Protein AF-A0A950MBY2-F1 (afdb_monomer_lite)

pLDDT: mean 88.62, std 10.06, range [36.72, 98.56]

Foldseek 3Di:
DPDQDFQAFLVVQWGAAQLLLCLLCVLCVVVVHHLVQLCVQLVHDSVQSVCRNVRNDIDHLLSLLSSCVSSVHQLLRSCDSSCVVDPVLVVLQPPVLQRDADDDVNVVVQVVCCVVPVPPDRDDHHNCVVPPVNVVLVVDDPDDPSRSRSVVNSVVSNVSCVRRPGGD

Sequence (168 aa):
MDDPQPAYDGATGTAGGAAFGAALQRLAQAREMDLAALAGAAELDPALVDRVVAGEARLAVPALARLARALRLRPIAFLQQTDLLGLVTYAAGLDPLYFLPDGQIRHDARIYMREINPRHAVPEGDMTKRSPALKTLGEDTVLDALGKLEVELAYLLRAAVQSTGGTL

Structure (mmCIF, N/CA/C/O backbone):
data_AF-A0A950MBY2-F1
#
_entry.id   AF-A0A950MBY2-F1
#
loop_
_atom_site.group_PDB
_atom_site.id
_atom_site.type_symbol
_atom_site.label_atom_id
_atom_site.label_alt_id
_atom_site.label_comp_id
_atom_site.label_asym_id
_atom_site.label_entity_id
_atom_site.label_seq_id
_atom_site.pdbx_PDB_ins_code
_atom_site.Cartn_x
_ato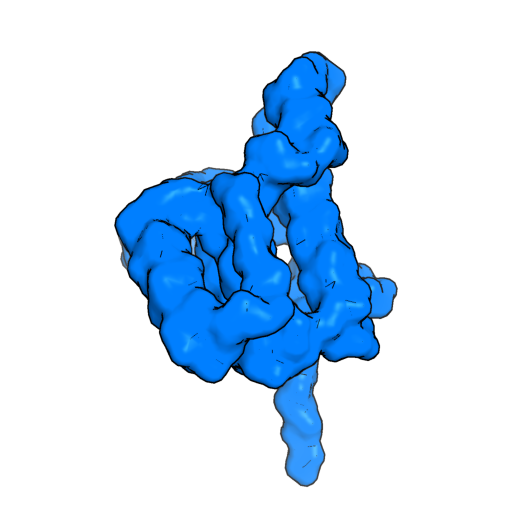m_site.Cartn_y
_atom_site.Cartn_z
_atom_site.occupancy
_atom_site.B_iso_or_equiv
_atom_site.auth_seq_id
_atom_site.auth_comp_id
_atom_site.auth_asym_id
_atom_site.auth_atom_id
_atom_site.pdbx_PDB_model_num
ATOM 1 N N . MET A 1 1 ? -15.036 -12.387 -21.384 1.00 36.72 1 MET A N 1
ATOM 2 C CA . MET A 1 1 ? -13.883 -12.535 -20.479 1.00 36.72 1 MET A CA 1
ATOM 3 C C . MET A 1 1 ? -13.728 -11.175 -19.852 1.00 36.72 1 MET A C 1
ATOM 5 O O . MET A 1 1 ? -13.392 -10.257 -20.584 1.00 36.72 1 MET A O 1
ATOM 9 N N . ASP A 1 2 ? -14.131 -11.024 -18.592 1.00 44.69 2 ASP A N 1
ATOM 10 C CA . ASP A 1 2 ? -13.872 -9.781 -17.866 1.00 44.69 2 ASP A CA 1
ATOM 11 C C . ASP A 1 2 ? -12.361 -9.667 -17.699 1.00 44.69 2 ASP A C 1
ATOM 13 O O . ASP A 1 2 ? -11.727 -10.589 -17.177 1.00 44.69 2 ASP A O 1
ATOM 17 N N . ASP A 1 3 ? -11.783 -8.582 -18.212 1.00 52.25 3 ASP A N 1
ATOM 18 C CA . ASP A 1 3 ? -10.388 -8.267 -17.936 1.00 52.25 3 ASP A CA 1
ATOM 19 C C . ASP A 1 3 ? -10.227 -8.145 -16.415 1.00 52.25 3 ASP A C 1
ATOM 21 O O . ASP A 1 3 ? -11.025 -7.450 -15.772 1.00 52.25 3 ASP A O 1
ATOM 25 N N . PRO A 1 4 ? -9.239 -8.824 -15.807 1.00 64.12 4 PRO A N 1
ATOM 26 C CA . PRO A 1 4 ? -9.001 -8.698 -14.380 1.00 64.12 4 PRO A CA 1
ATOM 27 C C . PRO A 1 4 ? -8.713 -7.229 -14.062 1.00 64.12 4 PRO A C 1
ATOM 29 O O . PRO A 1 4 ? -7.737 -6.651 -14.538 1.00 64.12 4 PRO A O 1
ATOM 32 N N . GLN A 1 5 ? -9.598 -6.612 -13.279 1.00 72.12 5 GLN A N 1
ATOM 33 C CA . GLN A 1 5 ? -9.464 -5.211 -12.900 1.00 72.12 5 GLN A CA 1
ATOM 34 C C . GLN A 1 5 ? -8.156 -5.021 -12.112 1.00 72.12 5 GLN A C 1
ATOM 36 O O . GLN A 1 5 ? -7.889 -5.812 -11.201 1.00 72.12 5 GLN A O 1
ATOM 41 N N . PRO A 1 6 ? -7.351 -3.986 -12.417 1.00 83.06 6 PRO A N 1
ATOM 42 C CA . PRO A 1 6 ? -6.066 -3.785 -11.763 1.00 83.06 6 PRO A CA 1
ATOM 43 C C . PRO A 1 6 ? -6.225 -3.597 -10.253 1.00 83.06 6 PRO A C 1
ATOM 45 O O . PRO A 1 6 ? -7.175 -2.956 -9.762 1.00 83.06 6 PRO A O 1
ATOM 48 N N . ALA A 1 7 ? -5.260 -4.143 -9.514 1.00 89.56 7 ALA A N 1
ATOM 49 C CA . ALA A 1 7 ? -5.220 -4.058 -8.064 1.00 89.56 7 ALA A CA 1
ATOM 50 C C . ALA A 1 7 ? -5.028 -2.605 -7.614 1.00 89.56 7 ALA A C 1
ATOM 52 O O . ALA A 1 7 ? -5.591 -2.205 -6.597 1.00 89.56 7 ALA A O 1
ATOM 53 N N . TYR A 1 8 ? -4.342 -1.782 -8.414 1.00 91.50 8 TYR A N 1
ATOM 54 C CA . TYR A 1 8 ? -4.268 -0.334 -8.243 1.00 91.50 8 TYR A CA 1
ATOM 55 C C . TYR A 1 8 ? -4.637 0.417 -9.523 1.00 91.50 8 TYR A C 1
ATOM 57 O O . TYR A 1 8 ? -4.061 0.205 -10.588 1.00 91.50 8 TYR A O 1
ATOM 65 N N . ASP A 1 9 ? -5.557 1.367 -9.399 1.00 90.75 9 ASP A N 1
ATOM 66 C CA . ASP A 1 9 ? -5.918 2.272 -10.482 1.00 90.75 9 ASP A CA 1
ATOM 67 C C . ASP A 1 9 ? -5.194 3.605 -10.277 1.00 90.75 9 ASP A C 1
ATOM 69 O O . ASP A 1 9 ? -5.513 4.364 -9.358 1.00 90.75 9 ASP A O 1
ATOM 73 N N . GLY A 1 10 ? -4.209 3.891 -11.131 1.00 88.31 10 GLY A N 1
ATOM 74 C CA . GLY A 1 10 ? -3.415 5.112 -11.058 1.00 88.31 10 GLY A CA 1
ATOM 75 C C . GLY A 1 10 ? -4.143 6.377 -11.514 1.00 88.31 10 GLY A C 1
ATOM 76 O O . GLY A 1 10 ? -3.634 7.470 -11.254 1.00 88.31 10 GLY A O 1
ATOM 77 N N . ALA A 1 11 ? -5.307 6.263 -12.165 1.00 88.75 11 ALA A N 1
ATOM 78 C CA . ALA A 1 11 ? -6.135 7.411 -12.531 1.00 88.75 11 ALA A CA 1
ATOM 79 C C . ALA A 1 11 ? -6.961 7.903 -11.337 1.00 88.75 11 ALA A C 1
ATOM 81 O O . ALA A 1 11 ? -7.024 9.105 -11.080 1.00 88.75 11 ALA A O 1
ATOM 82 N N . THR A 1 12 ? -7.560 6.977 -10.584 1.00 90.88 12 THR A N 1
ATOM 83 C CA . THR A 1 12 ? -8.347 7.303 -9.381 1.00 90.88 12 THR A CA 1
ATOM 84 C C . THR A 1 12 ? -7.516 7.323 -8.100 1.00 90.88 12 THR A C 1
ATOM 86 O O . THR A 1 12 ? -7.950 7.882 -7.095 1.00 90.88 12 THR A O 1
ATOM 89 N N . GLY A 1 13 ? -6.320 6.731 -8.115 1.00 92.88 13 GLY A N 1
ATOM 90 C CA . GLY A 1 13 ? -5.441 6.628 -6.953 1.00 92.88 13 GLY A CA 1
ATOM 91 C C . GLY A 1 13 ? -5.928 5.617 -5.913 1.00 92.88 13 GLY A C 1
ATOM 92 O O . GLY A 1 13 ? -5.690 5.811 -4.717 1.00 92.88 13 GLY A O 1
ATOM 93 N N . THR A 1 14 ? -6.631 4.563 -6.346 1.00 95.88 14 THR A N 1
ATOM 94 C CA . THR A 1 14 ? -7.306 3.616 -5.445 1.00 95.88 14 THR A CA 1
ATOM 95 C C . THR A 1 14 ? -6.863 2.165 -5.633 1.00 95.88 14 THR A C 1
ATOM 97 O O . THR A 1 14 ? -6.731 1.676 -6.758 1.00 95.88 14 THR A O 1
ATOM 100 N N . ALA A 1 15 ? -6.687 1.452 -4.519 1.00 95.69 15 ALA A N 1
ATOM 101 C CA . ALA A 1 15 ? -6.392 0.020 -4.477 1.00 95.69 15 ALA A CA 1
ATOM 102 C C . ALA A 1 15 ? -7.651 -0.808 -4.197 1.00 95.69 15 ALA A C 1
ATOM 104 O O . ALA A 1 15 ? -8.466 -0.411 -3.369 1.00 95.69 15 ALA A O 1
ATOM 105 N N . GLY A 1 16 ? -7.813 -1.964 -4.827 1.00 94.31 16 GLY A N 1
ATOM 106 C CA . GLY A 1 16 ? -8.942 -2.855 -4.570 1.00 94.31 16 GLY A CA 1
ATOM 107 C C . GLY A 1 16 ? -8.915 -4.113 -5.428 1.00 94.31 16 GLY A C 1
ATOM 108 O O . GLY A 1 16 ? -7.881 -4.483 -5.974 1.00 94.31 16 GLY A O 1
ATOM 109 N N . GLY A 1 17 ? -10.071 -4.761 -5.558 1.00 92.69 17 GLY A N 1
ATOM 110 C CA . GLY A 1 17 ? -10.209 -6.026 -6.280 1.00 92.69 17 GLY A CA 1
ATOM 111 C C . GLY A 1 17 ? -9.921 -7.255 -5.412 1.00 92.69 17 GLY A C 1
ATOM 112 O O . GLY A 1 17 ? -9.339 -7.166 -4.330 1.00 92.69 17 GLY A O 1
ATOM 113 N N . ALA A 1 18 ? -10.349 -8.423 -5.897 1.00 92.12 18 ALA A N 1
ATOM 114 C CA . ALA A 1 18 ? -10.364 -9.662 -5.114 1.00 92.12 18 ALA A CA 1
ATOM 115 C C . ALA A 1 18 ? -8.969 -10.111 -4.643 1.00 92.12 18 ALA A C 1
ATOM 117 O O . ALA A 1 18 ? -8.824 -10.602 -3.526 1.00 92.12 18 ALA A O 1
ATOM 118 N N . ALA A 1 19 ? -7.929 -9.915 -5.462 1.00 91.00 19 ALA A N 1
ATOM 119 C CA . ALA A 1 19 ? -6.559 -10.275 -5.092 1.00 91.00 19 ALA A CA 1
ATOM 120 C C . ALA A 1 19 ? -6.041 -9.425 -3.920 1.00 91.00 19 ALA A C 1
ATOM 122 O O . ALA A 1 19 ? -5.533 -9.976 -2.942 1.00 91.00 19 ALA A O 1
ATOM 123 N N . PHE A 1 20 ? -6.245 -8.104 -3.982 1.00 94.94 20 PHE A N 1
ATOM 124 C CA . PHE A 1 20 ? -5.898 -7.181 -2.901 1.00 94.94 20 PHE A CA 1
ATOM 125 C C . PHE A 1 20 ? -6.678 -7.502 -1.621 1.00 94.94 20 PHE A C 1
ATOM 127 O O . PHE A 1 20 ? -6.086 -7.606 -0.546 1.00 94.94 20 PHE A O 1
ATOM 134 N N . GLY A 1 21 ? -7.991 -7.724 -1.737 1.00 95.94 21 GLY A N 1
ATOM 135 C CA . GLY A 1 21 ? -8.849 -8.100 -0.614 1.00 95.94 21 GLY A CA 1
ATOM 136 C C . GLY A 1 21 ? -8.396 -9.392 0.073 1.00 95.94 21 GLY A C 1
ATOM 137 O O . GLY A 1 21 ? -8.224 -9.427 1.294 1.00 95.94 21 GLY A O 1
ATOM 138 N N . ALA A 1 22 ? -8.098 -10.432 -0.710 1.00 95.00 22 ALA A N 1
ATOM 139 C CA . ALA A 1 22 ? -7.576 -11.695 -0.198 1.00 95.00 22 ALA A CA 1
ATOM 140 C C . ALA A 1 22 ? -6.197 -11.532 0.466 1.00 95.00 22 ALA A C 1
ATOM 142 O O . ALA A 1 22 ? -5.938 -12.132 1.510 1.00 95.00 22 ALA A O 1
ATOM 143 N N . ALA A 1 23 ? -5.307 -10.718 -0.109 1.00 95.75 23 ALA A N 1
ATOM 144 C CA . ALA A 1 23 ? -4.000 -10.438 0.478 1.00 95.75 23 ALA A CA 1
ATOM 145 C C . ALA A 1 23 ? -4.124 -9.690 1.816 1.00 95.75 23 ALA A C 1
ATOM 147 O O . ALA A 1 23 ? -3.464 -10.058 2.790 1.00 95.75 23 ALA A O 1
ATOM 148 N N . LEU A 1 24 ? -5.028 -8.709 1.900 1.00 97.06 24 LEU A N 1
ATOM 149 C CA . LEU A 1 24 ? -5.315 -7.981 3.135 1.00 97.06 24 LEU A CA 1
ATOM 150 C C . LEU A 1 24 ? -5.837 -8.915 4.236 1.00 97.06 24 LEU A C 1
ATOM 152 O O . LEU A 1 24 ? -5.369 -8.847 5.373 1.00 97.06 24 LEU A O 1
ATOM 156 N N . GLN A 1 25 ? -6.747 -9.830 3.894 1.00 97.19 25 GLN A N 1
ATOM 157 C CA . GLN A 1 25 ? -7.267 -10.821 4.835 1.00 97.19 25 GLN A CA 1
ATOM 158 C C . GLN A 1 25 ? -6.162 -11.758 5.348 1.00 97.19 25 GLN A C 1
ATOM 160 O O . GLN A 1 25 ? -6.068 -11.993 6.554 1.00 97.19 25 GLN A O 1
ATOM 165 N N . ARG A 1 26 ? -5.285 -12.253 4.461 1.00 97.00 26 ARG A N 1
ATOM 166 C CA . ARG A 1 26 ? -4.126 -13.075 4.860 1.00 97.00 26 ARG A CA 1
ATOM 167 C C . ARG A 1 26 ? -3.188 -12.316 5.799 1.00 97.00 26 ARG A C 1
ATOM 169 O O . ARG A 1 26 ? -2.691 -12.894 6.762 1.00 97.00 26 ARG A O 1
ATOM 176 N N . LEU A 1 27 ? -2.957 -11.029 5.541 1.00 97.06 27 LEU A N 1
ATOM 177 C CA . LEU A 1 27 ? -2.110 -10.191 6.390 1.00 97.06 27 LEU A CA 1
ATOM 178 C C . LEU A 1 27 ? -2.701 -9.974 7.780 1.00 97.06 27 LEU A C 1
ATOM 180 O O . LEU A 1 27 ? -1.963 -10.057 8.761 1.00 97.06 27 LEU A O 1
ATOM 184 N N . ALA A 1 28 ? -4.011 -9.731 7.865 1.00 97.00 28 ALA A N 1
ATOM 185 C CA . ALA A 1 28 ? -4.718 -9.615 9.137 1.00 97.00 28 ALA A CA 1
ATOM 186 C C . ALA A 1 28 ? -4.574 -10.904 9.961 1.00 97.00 28 ALA A C 1
ATOM 188 O O . ALA A 1 28 ? -4.132 -10.868 11.109 1.00 97.00 28 ALA A O 1
ATOM 189 N N . GLN A 1 29 ? -4.823 -12.057 9.332 1.00 96.75 29 GLN A N 1
ATOM 190 C CA . GLN A 1 29 ? -4.679 -13.372 9.965 1.00 96.75 29 GLN A CA 1
ATOM 191 C C . GLN A 1 29 ? -3.243 -13.634 10.434 1.00 96.75 29 GLN A C 1
ATOM 193 O O . GLN A 1 29 ? -3.035 -14.093 11.553 1.00 96.75 29 GLN A O 1
ATOM 198 N N . ALA A 1 30 ? -2.238 -13.269 9.632 1.00 96.44 30 ALA A N 1
ATOM 199 C CA . ALA A 1 30 ? -0.823 -13.367 10.002 1.00 96.44 30 ALA A CA 1
ATOM 200 C C . ALA A 1 30 ? -0.401 -12.395 11.126 1.00 96.44 30 ALA A C 1
ATOM 202 O O . ALA A 1 30 ? 0.749 -12.421 11.571 1.00 96.44 30 ALA A O 1
ATOM 203 N N . ARG A 1 31 ? -1.292 -11.495 11.552 1.00 95.88 31 ARG A N 1
ATOM 204 C CA . ARG A 1 31 ? -1.144 -10.629 12.730 1.00 95.88 31 ARG A CA 1
ATOM 205 C C . ARG A 1 31 ? -2.086 -11.019 13.865 1.00 95.88 31 ARG A C 1
ATOM 207 O O . ARG A 1 31 ? -2.176 -10.269 14.828 1.00 95.88 31 ARG A O 1
ATOM 214 N N . GLU A 1 32 ? -2.760 -12.164 13.752 1.00 96.38 32 GLU A N 1
ATOM 215 C CA . GLU A 1 32 ? -3.751 -12.640 14.722 1.00 96.38 32 GLU A CA 1
ATOM 216 C C . GLU A 1 32 ? -4.898 -11.631 14.922 1.00 96.38 32 GLU A C 1
ATOM 218 O O . GLU A 1 32 ? -5.459 -11.497 16.007 1.00 96.38 32 GLU A O 1
ATOM 223 N N . MET A 1 33 ? -5.245 -10.902 13.856 1.00 96.50 33 MET A N 1
ATOM 224 C CA . MET A 1 33 ? -6.331 -9.926 13.827 1.00 96.50 33 MET A CA 1
ATOM 225 C C . MET A 1 33 ? -7.455 -10.434 12.926 1.00 96.50 33 MET A C 1
ATOM 227 O O . MET A 1 33 ? -7.211 -10.860 11.794 1.00 96.50 33 MET A O 1
ATOM 231 N N . ASP A 1 34 ? -8.697 -10.349 13.399 1.00 96.75 34 ASP A N 1
ATOM 232 C CA . ASP A 1 34 ? -9.857 -10.440 12.514 1.00 96.75 34 ASP A CA 1
ATOM 233 C C . ASP A 1 34 ? -10.086 -9.107 11.767 1.00 96.75 34 ASP A C 1
ATOM 235 O O . ASP A 1 34 ? -9.397 -8.105 11.996 1.00 96.75 34 ASP A O 1
ATOM 239 N N . LEU A 1 35 ? -11.033 -9.092 10.823 1.00 96.62 35 LEU A N 1
ATOM 240 C CA . LEU A 1 35 ? -11.296 -7.906 9.999 1.00 96.62 35 LEU A CA 1
ATOM 241 C C . LEU A 1 35 ? -11.847 -6.731 10.817 1.00 96.62 35 LEU A C 1
ATOM 243 O O . LEU A 1 35 ? -11.512 -5.584 10.526 1.00 96.62 35 LEU A O 1
ATOM 247 N N . ALA A 1 36 ? -12.625 -7.001 11.866 1.00 97.06 36 ALA A N 1
ATOM 248 C CA . ALA A 1 36 ? -13.158 -5.967 12.747 1.00 97.06 36 ALA A CA 1
ATOM 249 C C . ALA A 1 36 ? -12.044 -5.316 13.583 1.00 97.06 36 ALA A C 1
ATOM 251 O O . ALA A 1 36 ? -11.986 -4.091 13.697 1.00 97.06 36 ALA A O 1
ATOM 252 N N . ALA A 1 37 ? -11.114 -6.114 14.110 1.00 97.94 37 ALA A N 1
ATOM 253 C CA . ALA A 1 37 ? -9.932 -5.649 14.821 1.00 97.94 37 ALA A CA 1
ATOM 254 C C . ALA A 1 37 ? -9.003 -4.853 13.899 1.00 97.94 37 ALA A C 1
ATOM 256 O O . ALA A 1 37 ? -8.473 -3.819 14.309 1.00 97.94 37 ALA A O 1
ATOM 257 N N . LEU A 1 38 ? -8.832 -5.288 12.645 1.00 98.12 38 LEU A N 1
ATOM 258 C CA . LEU A 1 38 ? -8.082 -4.532 11.643 1.00 98.12 38 LEU A CA 1
ATOM 259 C C . LEU A 1 38 ? -8.744 -3.184 11.348 1.00 98.12 38 LEU A C 1
ATOM 261 O O . LEU A 1 38 ? -8.058 -2.163 11.368 1.00 98.12 38 LEU A O 1
ATOM 265 N N . ALA A 1 39 ? -10.058 -3.168 11.115 1.00 98.31 39 ALA A N 1
ATOM 266 C CA . ALA A 1 39 ? -10.815 -1.943 10.872 1.00 98.31 39 ALA A CA 1
ATOM 267 C C . ALA A 1 39 ? -10.698 -0.971 12.055 1.00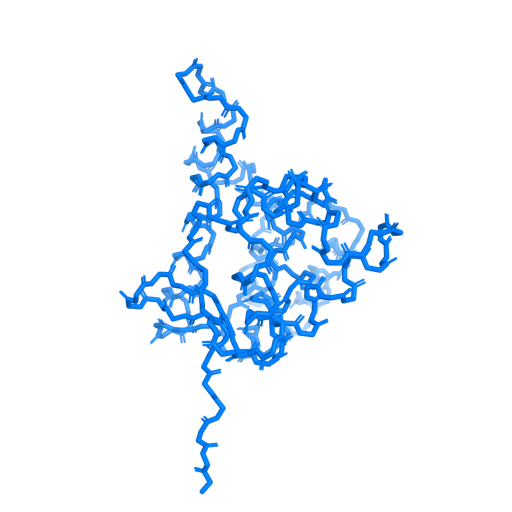 98.31 39 ALA A C 1
ATOM 269 O O . ALA A 1 39 ? -10.371 0.199 11.860 1.00 98.31 39 ALA A O 1
ATOM 270 N N . GLY A 1 40 ? -10.856 -1.475 13.284 1.00 98.38 40 GLY A N 1
ATOM 271 C CA . GLY A 1 40 ? -10.688 -0.699 14.510 1.00 98.38 40 GLY A CA 1
ATOM 272 C C . GLY A 1 40 ? -9.280 -0.119 14.657 1.00 98.38 40 GLY A C 1
ATOM 273 O O . GLY A 1 40 ? -9.128 1.078 14.886 1.00 98.38 40 GLY A O 1
ATOM 274 N N . ALA A 1 41 ? -8.239 -0.932 14.460 1.00 97.88 41 ALA A N 1
ATOM 275 C CA . ALA A 1 41 ? -6.845 -0.485 14.539 1.00 97.88 41 ALA A CA 1
ATOM 276 C C . ALA A 1 41 ? -6.463 0.511 13.429 1.00 97.88 41 ALA A C 1
ATOM 278 O O . ALA A 1 41 ? -5.586 1.357 13.619 1.00 97.88 41 ALA A O 1
ATOM 279 N N . ALA A 1 42 ? -7.108 0.409 12.266 1.00 98.00 42 ALA A N 1
ATOM 280 C CA . ALA A 1 42 ? -6.934 1.326 11.149 1.00 98.00 42 ALA A CA 1
ATOM 281 C C . ALA A 1 42 ? -7.866 2.548 11.220 1.00 98.00 42 ALA A C 1
ATOM 283 O O . ALA A 1 42 ? -7.777 3.412 10.351 1.00 98.00 42 ALA A O 1
ATOM 284 N N . GLU A 1 43 ? -8.741 2.653 12.226 1.00 97.94 43 GLU A N 1
ATOM 285 C CA . GLU A 1 43 ? -9.742 3.724 12.320 1.00 97.94 43 GLU A CA 1
ATOM 286 C C . GLU A 1 43 ? -10.564 3.848 11.018 1.00 97.94 43 GLU A C 1
ATOM 288 O O . GLU A 1 43 ? -10.735 4.936 10.453 1.00 97.94 43 GLU A O 1
ATOM 293 N N . LEU A 1 44 ? -11.005 2.700 10.498 1.00 98.12 44 LEU A N 1
ATOM 294 C CA . LEU A 1 44 ? -11.837 2.569 9.304 1.00 98.12 44 LEU A CA 1
ATOM 295 C C . LEU A 1 44 ? -13.199 1.980 9.667 1.00 98.12 44 LEU A C 1
ATOM 297 O O . LEU A 1 44 ? -13.341 1.256 10.650 1.00 98.12 44 LEU A O 1
ATOM 301 N N . ASP A 1 45 ? -14.193 2.268 8.829 1.00 97.88 45 ASP A N 1
ATOM 302 C CA . ASP A 1 45 ? -15.501 1.623 8.911 1.00 97.88 45 ASP A CA 1
ATOM 303 C C . ASP A 1 45 ? -15.352 0.108 8.645 1.00 97.88 45 ASP A C 1
ATOM 305 O O . ASP A 1 45 ? -14.865 -0.265 7.569 1.00 97.88 45 ASP A O 1
ATOM 309 N N . PRO A 1 46 ? -15.763 -0.776 9.577 1.00 97.25 46 PRO A N 1
ATOM 310 C CA . PRO A 1 46 ? -15.740 -2.221 9.361 1.00 97.25 46 PRO A CA 1
ATOM 311 C C . PRO A 1 46 ? -16.466 -2.652 8.082 1.00 97.25 46 PRO A C 1
ATOM 313 O O . PRO A 1 46 ? -15.944 -3.481 7.340 1.00 97.25 46 PRO A O 1
ATOM 316 N N . ALA A 1 47 ? -17.600 -2.021 7.754 1.00 97.38 47 ALA A N 1
ATOM 317 C CA . ALA A 1 47 ? -18.362 -2.356 6.553 1.00 97.38 47 ALA A CA 1
ATOM 318 C C . ALA A 1 47 ? -17.587 -2.036 5.264 1.00 97.38 47 ALA A C 1
ATOM 320 O O . ALA A 1 47 ? -17.727 -2.726 4.251 1.00 97.38 47 ALA A O 1
ATOM 321 N N . LEU A 1 48 ? -16.739 -1.001 5.287 1.00 97.62 48 LEU A N 1
ATOM 322 C CA . LEU A 1 48 ? -15.848 -0.695 4.172 1.00 97.62 48 LEU A CA 1
ATOM 323 C C . LEU A 1 48 ? -14.768 -1.772 4.024 1.00 97.62 48 LEU A C 1
ATOM 325 O O . LEU A 1 48 ? -14.503 -2.203 2.904 1.00 97.62 48 LEU A O 1
ATOM 329 N N . VAL A 1 49 ? -14.155 -2.212 5.127 1.00 97.56 49 VAL A N 1
ATOM 330 C CA . VAL A 1 49 ? -13.112 -3.251 5.099 1.00 97.56 49 VAL A CA 1
ATOM 331 C C . VAL A 1 49 ? -13.674 -4.575 4.579 1.00 97.56 49 VAL A C 1
ATOM 333 O O . VAL A 1 49 ? -13.054 -5.183 3.707 1.00 97.56 49 VAL A O 1
ATOM 336 N N . ASP A 1 50 ? -14.870 -4.971 5.020 1.00 97.38 50 ASP A N 1
ATOM 337 C CA . ASP A 1 50 ? -15.545 -6.179 4.531 1.00 97.38 50 ASP A CA 1
ATOM 338 C C . ASP A 1 50 ? -15.779 -6.121 3.014 1.00 97.38 50 ASP A C 1
ATOM 340 O O . ASP A 1 50 ? -15.428 -7.052 2.285 1.00 97.38 50 ASP A O 1
ATOM 344 N N . ARG A 1 51 ? -16.282 -4.988 2.505 1.00 97.81 51 ARG A N 1
ATOM 345 C CA . ARG A 1 51 ? -16.482 -4.781 1.061 1.00 97.81 51 ARG A CA 1
ATOM 346 C C . ARG A 1 51 ? -15.178 -4.789 0.269 1.00 97.81 51 ARG A C 1
ATOM 348 O O . ARG A 1 51 ? -15.152 -5.268 -0.861 1.00 97.81 51 ARG A O 1
ATOM 355 N N . VAL A 1 52 ? -14.091 -4.260 0.828 1.00 97.12 52 VAL A N 1
ATOM 356 C CA . VAL A 1 52 ? -12.763 -4.303 0.193 1.00 97.12 52 VAL A CA 1
ATOM 357 C C . VAL A 1 52 ? -12.253 -5.740 0.108 1.00 97.12 52 VAL A C 1
ATOM 359 O O . VAL A 1 52 ? -11.760 -6.140 -0.945 1.00 97.12 52 VAL A O 1
ATOM 362 N N . VAL A 1 53 ? -12.407 -6.531 1.174 1.00 96.38 53 VAL A N 1
ATOM 363 C CA . VAL A 1 53 ? -12.023 -7.952 1.183 1.00 96.38 53 VAL A CA 1
ATOM 364 C C . VAL A 1 53 ? -12.852 -8.760 0.183 1.00 96.38 53 VAL A C 1
ATOM 366 O O . VAL A 1 53 ? -12.301 -9.614 -0.508 1.00 96.38 53 VAL A O 1
ATOM 369 N N . ALA A 1 54 ? -14.137 -8.431 0.028 1.00 95.44 54 ALA A N 1
ATOM 370 C CA . ALA A 1 54 ? -15.009 -9.000 -1.000 1.00 95.44 54 ALA A CA 1
ATOM 371 C C . ALA A 1 54 ? -14.676 -8.533 -2.437 1.00 95.44 54 ALA A C 1
ATOM 373 O O . ALA A 1 54 ? -15.200 -9.085 -3.401 1.00 95.44 54 ALA A O 1
ATOM 374 N N . GLY A 1 55 ? -13.801 -7.532 -2.607 1.00 94.81 55 GLY A N 1
ATOM 375 C CA . GLY A 1 55 ? -13.442 -6.963 -3.910 1.00 94.81 55 GLY A CA 1
ATOM 376 C C . GLY A 1 55 ? -14.451 -5.949 -4.469 1.00 94.81 55 GLY A C 1
ATOM 377 O O . GLY A 1 55 ? -14.335 -5.553 -5.625 1.00 94.81 55 GLY A O 1
ATOM 378 N N . GLU A 1 56 ? -15.411 -5.498 -3.662 1.00 95.81 56 GLU A N 1
ATOM 379 C CA . GLU A 1 56 ? -16.533 -4.621 -4.043 1.00 95.81 56 GLU A CA 1
ATOM 380 C C . GLU A 1 56 ? -16.283 -3.130 -3.758 1.00 95.81 56 GLU A C 1
ATOM 382 O O . GLU A 1 56 ? -17.129 -2.266 -4.027 1.00 95.81 56 GLU A O 1
ATOM 387 N N . ALA A 1 57 ? -15.153 -2.814 -3.132 1.00 96.50 57 ALA A N 1
ATOM 388 C CA . ALA A 1 57 ? -14.750 -1.459 -2.793 1.00 96.50 57 ALA A CA 1
ATOM 389 C C . ALA A 1 57 ? -13.249 -1.261 -3.016 1.00 96.50 57 ALA A C 1
ATOM 391 O O . ALA A 1 57 ? -12.465 -2.212 -3.053 1.00 96.50 57 ALA A O 1
ATOM 392 N N . ARG A 1 58 ? -12.859 0.007 -3.171 1.00 96.62 58 ARG A N 1
ATOM 393 C CA . ARG A 1 58 ? -11.470 0.426 -3.353 1.00 96.62 58 ARG A CA 1
ATOM 394 C C . ARG A 1 58 ? -11.095 1.466 -2.302 1.00 96.62 58 ARG A C 1
ATOM 396 O O . ARG A 1 58 ? -11.945 2.229 -1.847 1.00 96.62 58 ARG A O 1
ATOM 403 N N . LEU A 1 59 ? -9.823 1.500 -1.929 1.00 97.88 59 LEU A N 1
ATOM 404 C CA . LEU A 1 59 ? -9.267 2.363 -0.895 1.00 97.88 59 LEU A CA 1
ATOM 405 C C . LEU A 1 59 ? -8.286 3.364 -1.493 1.00 97.88 59 LEU A C 1
ATOM 407 O O . LEU A 1 59 ? -7.378 2.992 -2.234 1.00 97.88 59 LEU A O 1
ATOM 411 N N . ALA A 1 60 ? -8.446 4.631 -1.125 1.00 97.69 60 ALA A N 1
ATOM 412 C CA . ALA A 1 60 ? -7.469 5.672 -1.417 1.00 97.69 60 ALA A CA 1
ATOM 413 C C . ALA A 1 60 ? -6.253 5.575 -0.479 1.00 97.69 60 ALA A C 1
ATOM 415 O O . ALA A 1 60 ? -6.312 4.956 0.588 1.00 97.69 60 ALA A O 1
ATOM 416 N N . VAL A 1 61 ? -5.162 6.245 -0.854 1.00 97.75 61 VAL A N 1
ATOM 417 C CA . VAL A 1 61 ? -3.879 6.221 -0.127 1.00 97.75 61 VAL A CA 1
ATOM 418 C C . VAL A 1 61 ? -3.996 6.512 1.380 1.00 97.75 61 VAL A C 1
ATOM 420 O O . VAL A 1 61 ? -3.389 5.758 2.141 1.00 97.75 61 VAL A O 1
ATOM 423 N N . PRO A 1 62 ? -4.809 7.477 1.864 1.00 98.06 62 PRO A N 1
ATOM 424 C CA . PRO A 1 62 ? -4.953 7.700 3.306 1.00 98.06 62 PRO A CA 1
ATOM 425 C C . PRO A 1 62 ? -5.453 6.463 4.071 1.00 98.06 62 PRO A C 1
ATOM 427 O O . PRO A 1 62 ? -4.980 6.161 5.166 1.00 98.06 62 PRO A O 1
ATOM 430 N N . ALA A 1 63 ? -6.378 5.694 3.486 1.00 98.38 63 ALA A N 1
ATOM 431 C CA . ALA A 1 63 ? -6.873 4.460 4.097 1.00 98.38 63 ALA A CA 1
ATOM 432 C C . ALA A 1 63 ? -5.819 3.342 4.047 1.00 98.38 63 ALA A C 1
ATOM 434 O O . ALA A 1 63 ? -5.646 2.615 5.026 1.00 98.38 63 ALA A O 1
ATOM 435 N N . LEU A 1 64 ? -5.059 3.246 2.950 1.00 98.44 64 LEU A N 1
ATOM 436 C CA . LEU A 1 64 ? -3.922 2.323 2.848 1.00 98.44 64 LEU A CA 1
ATOM 437 C C . LEU A 1 64 ? -2.853 2.625 3.903 1.00 98.44 64 LEU A C 1
ATOM 439 O O . LEU A 1 64 ? -2.317 1.702 4.511 1.00 98.44 64 LEU A O 1
ATOM 443 N N . ALA A 1 65 ? -2.591 3.906 4.172 1.00 98.44 65 ALA A N 1
ATOM 444 C CA . ALA A 1 65 ? -1.633 4.325 5.183 1.00 98.44 65 ALA A CA 1
ATOM 445 C C . ALA A 1 65 ? -2.047 3.870 6.587 1.00 98.44 65 ALA A C 1
ATOM 447 O O . ALA A 1 65 ? -1.243 3.324 7.350 1.00 98.44 65 ALA A O 1
ATOM 448 N N . ARG A 1 66 ? -3.332 4.017 6.915 1.00 98.56 66 ARG A N 1
ATOM 449 C CA . ARG A 1 66 ? -3.873 3.547 8.192 1.00 98.56 66 ARG A CA 1
ATOM 450 C C . ARG A 1 66 ? -3.817 2.026 8.328 1.00 98.56 66 ARG A C 1
ATOM 452 O O . ARG A 1 66 ? -3.428 1.544 9.389 1.00 98.56 66 ARG A O 1
ATOM 459 N N . LEU A 1 67 ? -4.124 1.279 7.263 1.00 98.38 67 LEU A N 1
ATOM 460 C CA . LEU A 1 67 ? -3.990 -0.184 7.245 1.00 98.38 67 LEU A CA 1
ATOM 461 C C . LEU A 1 67 ? -2.534 -0.627 7.430 1.00 98.38 67 LEU A C 1
ATOM 463 O O . LEU A 1 67 ? -2.254 -1.486 8.263 1.00 98.38 67 LEU A O 1
ATOM 467 N N . ALA A 1 68 ? -1.593 -0.017 6.707 1.00 98.00 68 ALA A N 1
ATOM 468 C CA . ALA A 1 68 ? -0.168 -0.307 6.849 1.00 98.00 68 ALA A CA 1
ATOM 469 C C . ALA A 1 68 ? 0.324 -0.050 8.284 1.00 98.00 68 ALA A C 1
ATOM 471 O O . ALA A 1 68 ? 1.019 -0.892 8.860 1.00 98.00 68 ALA A O 1
ATOM 472 N N . ARG A 1 69 ? -0.098 1.069 8.893 1.00 98.00 69 ARG A N 1
ATOM 473 C CA . ARG A 1 69 ? 0.186 1.397 10.298 1.00 98.00 69 ARG A CA 1
ATOM 474 C C . ARG A 1 69 ? -0.404 0.356 11.253 1.00 98.00 69 ARG A C 1
ATOM 476 O O . ARG A 1 69 ? 0.316 -0.123 12.127 1.00 98.00 69 ARG A O 1
ATOM 483 N N . ALA A 1 70 ? -1.672 -0.022 11.073 1.00 97.88 70 ALA A N 1
ATOM 484 C CA . ALA A 1 70 ? -2.351 -1.027 11.894 1.00 97.88 70 ALA A CA 1
ATOM 485 C C . ALA A 1 70 ? -1.645 -2.394 11.839 1.00 97.88 70 ALA A C 1
ATOM 487 O O . ALA A 1 70 ? -1.429 -3.029 12.868 1.00 97.88 70 ALA A O 1
ATOM 488 N N . LEU A 1 71 ? -1.185 -2.795 10.650 1.00 97.38 71 LEU A N 1
ATOM 489 C CA . LEU A 1 71 ? -0.434 -4.035 10.415 1.00 97.38 71 LEU A CA 1
ATOM 490 C C . LEU A 1 71 ? 1.048 -3.951 10.824 1.00 97.38 71 LEU A C 1
ATOM 492 O O . LEU A 1 71 ? 1.773 -4.952 10.733 1.00 97.38 71 LEU A O 1
ATOM 496 N N . ARG A 1 72 ? 1.501 -2.773 11.280 1.00 96.19 72 ARG A N 1
ATOM 497 C CA . ARG A 1 72 ? 2.890 -2.459 11.654 1.00 96.19 72 ARG A CA 1
ATOM 498 C C . ARG A 1 72 ? 3.878 -2.742 10.521 1.00 96.19 72 ARG A C 1
ATOM 500 O O . ARG A 1 72 ? 4.955 -3.299 10.733 1.00 96.19 72 ARG A O 1
ATOM 507 N N . LEU A 1 73 ? 3.493 -2.382 9.302 1.00 95.00 73 LEU A N 1
ATOM 508 C CA . LEU A 1 73 ? 4.293 -2.566 8.098 1.00 95.00 73 LEU A CA 1
ATOM 509 C C . LEU A 1 73 ? 4.855 -1.230 7.615 1.00 95.00 73 LEU A C 1
ATOM 511 O O . LEU A 1 73 ? 4.175 -0.207 7.622 1.00 95.00 73 LEU A O 1
ATOM 515 N N . ARG A 1 74 ? 6.103 -1.260 7.136 1.00 92.06 74 ARG A N 1
ATOM 516 C CA . ARG A 1 74 ? 6.652 -0.157 6.335 1.00 92.06 74 ARG A CA 1
ATOM 517 C C . ARG A 1 74 ? 5.909 -0.084 4.992 1.00 92.06 74 ARG A C 1
ATOM 519 O O . ARG A 1 74 ? 5.531 -1.148 4.493 1.00 92.06 74 ARG A O 1
ATOM 526 N N . PRO A 1 75 ? 5.772 1.101 4.368 1.00 92.94 75 PRO A N 1
ATOM 527 C CA . PRO A 1 75 ? 5.059 1.284 3.099 1.00 92.94 75 PRO A CA 1
ATOM 528 C C . PRO A 1 75 ? 5.403 0.242 2.040 1.00 92.94 75 PRO A C 1
ATOM 530 O O . PRO A 1 75 ? 4.528 -0.453 1.533 1.00 92.94 75 PRO A O 1
ATOM 533 N N . ILE A 1 76 ? 6.695 0.051 1.783 1.00 90.06 76 ILE A N 1
ATOM 534 C CA . ILE A 1 76 ? 7.157 -0.893 0.770 1.00 90.06 76 ILE A CA 1
ATOM 535 C C . ILE A 1 76 ? 6.769 -2.347 1.063 1.00 90.06 76 ILE A C 1
ATOM 537 O O . ILE A 1 76 ? 6.334 -3.072 0.172 1.00 90.06 76 ILE A O 1
ATOM 541 N N . ALA A 1 77 ? 6.862 -2.758 2.329 1.00 90.75 77 ALA A N 1
ATOM 542 C CA . ALA A 1 77 ? 6.504 -4.104 2.752 1.00 90.75 77 ALA A CA 1
ATOM 543 C C . ALA A 1 77 ? 4.990 -4.325 2.660 1.00 90.75 77 ALA A C 1
ATOM 545 O O . ALA A 1 77 ? 4.557 -5.404 2.265 1.00 90.75 77 ALA A O 1
ATOM 546 N N . PHE A 1 78 ? 4.195 -3.304 2.990 1.00 95.50 78 PHE A N 1
ATOM 547 C CA . PHE A 1 78 ? 2.746 -3.338 2.821 1.00 95.50 78 PHE A CA 1
ATOM 548 C C . PHE A 1 78 ? 2.362 -3.515 1.350 1.00 95.50 78 PHE A C 1
ATOM 550 O O . PHE A 1 78 ? 1.600 -4.423 1.032 1.00 95.50 78 PHE A O 1
ATOM 557 N N . LEU A 1 79 ? 2.934 -2.717 0.444 1.00 93.75 79 LEU A N 1
ATOM 558 C CA . LEU A 1 79 ? 2.645 -2.806 -0.990 1.00 93.75 79 LEU A CA 1
ATOM 559 C C . LEU A 1 79 ? 3.020 -4.170 -1.591 1.00 93.75 79 LEU A C 1
ATOM 561 O O . LEU A 1 79 ? 2.282 -4.704 -2.412 1.00 93.75 79 LEU A O 1
ATOM 565 N N . GLN A 1 80 ? 4.138 -4.758 -1.162 1.00 90.19 80 GLN A N 1
ATOM 566 C CA . GLN A 1 80 ? 4.555 -6.091 -1.609 1.00 90.19 80 GLN A CA 1
ATOM 567 C C . GLN A 1 80 ? 3.650 -7.197 -1.061 1.00 90.19 80 GLN A C 1
ATOM 569 O O . GLN A 1 80 ? 3.252 -8.088 -1.798 1.00 90.19 80 GLN A O 1
ATOM 574 N N . GLN A 1 81 ? 3.302 -7.146 0.227 1.00 92.75 81 GLN A N 1
ATOM 575 C CA . GLN A 1 81 ? 2.494 -8.192 0.866 1.00 92.75 81 GLN A CA 1
ATOM 576 C C . GLN A 1 81 ? 1.002 -8.111 0.512 1.00 92.75 81 GLN A C 1
ATOM 578 O O . GLN A 1 81 ? 0.278 -9.082 0.712 1.00 92.75 81 GLN A O 1
ATOM 583 N N . THR A 1 82 ? 0.545 -6.968 -0.006 1.00 93.81 82 THR A N 1
ATOM 584 C CA . THR A 1 82 ? -0.807 -6.783 -0.558 1.00 93.81 82 THR A CA 1
ATOM 585 C C . THR A 1 82 ? -0.881 -7.040 -2.065 1.00 93.81 82 THR A C 1
ATOM 587 O O . THR A 1 82 ? -1.913 -6.774 -2.674 1.00 93.81 82 THR A O 1
ATOM 590 N N . ASP A 1 83 ? 0.206 -7.536 -2.666 1.00 89.06 83 ASP A N 1
ATOM 591 C CA . ASP A 1 83 ? 0.358 -7.793 -4.103 1.00 89.06 83 ASP A CA 1
ATOM 592 C C . ASP A 1 83 ? 0.186 -6.554 -5.013 1.00 89.06 83 ASP A C 1
ATOM 594 O O . ASP A 1 83 ? 0.199 -6.688 -6.234 1.00 89.06 83 ASP A O 1
ATOM 598 N N . LEU A 1 84 ? 0.120 -5.335 -4.455 1.00 91.12 84 LEU A N 1
ATOM 599 C CA . LEU A 1 84 ? 0.118 -4.085 -5.233 1.00 91.12 84 LEU A CA 1
ATOM 600 C C . LEU A 1 84 ? 1.456 -3.849 -5.947 1.00 91.12 84 LEU A C 1
ATOM 602 O O . LEU A 1 84 ? 1.493 -3.237 -7.009 1.00 91.12 84 LEU A O 1
ATOM 606 N N . LEU A 1 85 ? 2.555 -4.331 -5.359 1.00 87.88 85 LEU A N 1
ATOM 607 C CA . LEU A 1 85 ? 3.872 -4.440 -5.995 1.00 87.88 85 LEU A CA 1
ATOM 608 C C . LEU A 1 85 ? 4.299 -5.911 -6.025 1.00 87.88 85 LEU A C 1
ATOM 610 O O . LEU A 1 85 ? 5.232 -6.331 -5.330 1.00 87.88 85 LEU A O 1
ATOM 614 N N . GLY A 1 86 ? 3.551 -6.697 -6.798 1.00 78.56 86 GLY A N 1
ATOM 615 C CA . GLY A 1 86 ? 3.735 -8.137 -6.943 1.00 78.56 86 GLY A CA 1
ATOM 616 C C . GLY A 1 86 ? 4.555 -8.538 -8.171 1.00 78.56 86 GLY A C 1
ATOM 617 O O . GLY A 1 86 ? 5.033 -7.713 -8.951 1.00 78.56 86 GLY A O 1
ATOM 618 N N . LEU A 1 87 ? 4.680 -9.853 -8.378 1.00 75.56 87 LEU A N 1
ATOM 619 C CA . LEU A 1 87 ? 5.390 -10.436 -9.525 1.00 75.56 87 LEU A CA 1
ATOM 620 C C . LEU A 1 87 ? 4.843 -9.959 -10.876 1.00 75.56 87 LEU A C 1
ATOM 622 O O . LEU A 1 87 ? 5.621 -9.749 -11.801 1.00 75.56 87 LEU A O 1
ATOM 626 N N . VAL A 1 88 ? 3.525 -9.763 -10.978 1.00 75.44 88 VAL A N 1
ATOM 627 C CA . VAL A 1 88 ? 2.870 -9.260 -12.196 1.00 75.44 88 VAL A CA 1
ATOM 628 C C . VAL A 1 88 ? 3.358 -7.851 -12.521 1.00 75.44 88 VAL A C 1
ATOM 630 O O . VAL A 1 88 ? 3.742 -7.575 -13.654 1.00 75.44 88 VAL A O 1
ATOM 633 N N . THR A 1 89 ? 3.437 -6.984 -11.514 1.00 77.38 89 THR A N 1
ATOM 634 C CA . THR A 1 89 ? 3.931 -5.614 -11.654 1.00 77.38 89 THR A CA 1
ATOM 635 C C . THR A 1 89 ? 5.403 -5.593 -12.073 1.00 77.38 89 THR A C 1
ATOM 637 O O . THR A 1 89 ? 5.793 -4.808 -12.937 1.00 77.38 89 THR A O 1
ATOM 640 N N . TYR A 1 90 ? 6.223 -6.493 -11.518 1.00 78.50 90 TYR A N 1
ATOM 641 C CA . TYR A 1 90 ? 7.623 -6.634 -11.931 1.00 78.50 90 TYR A CA 1
ATOM 642 C C . TYR A 1 90 ? 7.755 -7.139 -13.371 1.00 78.50 90 TYR A C 1
ATOM 644 O O . TYR A 1 90 ? 8.562 -6.620 -14.141 1.00 78.50 90 TYR A O 1
ATOM 652 N N . ALA A 1 91 ? 6.918 -8.098 -13.772 1.00 72.62 91 ALA A N 1
ATOM 653 C CA . ALA A 1 91 ? 6.860 -8.577 -15.150 1.00 72.62 91 ALA A CA 1
ATOM 654 C C . ALA A 1 91 ? 6.387 -7.489 -16.134 1.00 72.62 91 ALA A C 1
ATOM 656 O O . ALA A 1 91 ? 6.806 -7.492 -17.289 1.00 72.62 91 ALA A O 1
ATOM 657 N N . ALA A 1 92 ? 5.578 -6.529 -15.672 1.00 70.44 92 ALA A N 1
ATOM 658 C CA . ALA A 1 92 ? 5.124 -5.369 -16.440 1.00 70.44 92 ALA A CA 1
ATOM 659 C C . ALA A 1 92 ? 6.178 -4.247 -16.576 1.00 70.44 92 ALA A C 1
ATOM 661 O O . ALA A 1 92 ? 5.867 -3.170 -17.080 1.00 70.44 92 ALA A O 1
ATOM 662 N N . GLY A 1 93 ? 7.427 -4.486 -16.155 1.00 70.81 93 GLY A N 1
ATOM 663 C CA . GLY A 1 93 ? 8.550 -3.565 -16.359 1.00 70.81 93 GLY A CA 1
ATOM 664 C C . GLY A 1 93 ? 8.970 -2.778 -15.120 1.00 70.81 93 GLY A C 1
ATOM 665 O O . GLY A 1 93 ? 9.909 -1.983 -15.194 1.00 70.81 93 GLY A O 1
ATOM 666 N N . LEU A 1 94 ? 8.333 -3.008 -13.969 1.00 79.94 94 LEU A N 1
ATOM 667 C CA . LEU A 1 94 ? 8.799 -2.445 -12.709 1.00 79.94 94 LEU A CA 1
ATOM 668 C C . LEU A 1 94 ? 10.083 -3.155 -12.259 1.00 79.94 94 LEU A C 1
ATOM 670 O O . LEU A 1 94 ? 10.056 -4.347 -11.970 1.00 79.94 94 LEU A O 1
ATOM 674 N N . ASP A 1 95 ? 11.205 -2.440 -12.145 1.00 77.81 95 ASP A N 1
ATOM 675 C CA . ASP A 1 95 ? 12.444 -3.050 -11.647 1.00 77.81 95 ASP A CA 1
ATOM 676 C C . ASP A 1 95 ? 12.300 -3.397 -10.146 1.00 77.81 95 ASP A C 1
ATOM 678 O O . ASP A 1 95 ? 12.225 -2.484 -9.312 1.00 77.81 95 ASP A O 1
ATOM 682 N N . PRO A 1 96 ? 12.295 -4.687 -9.753 1.00 75.69 96 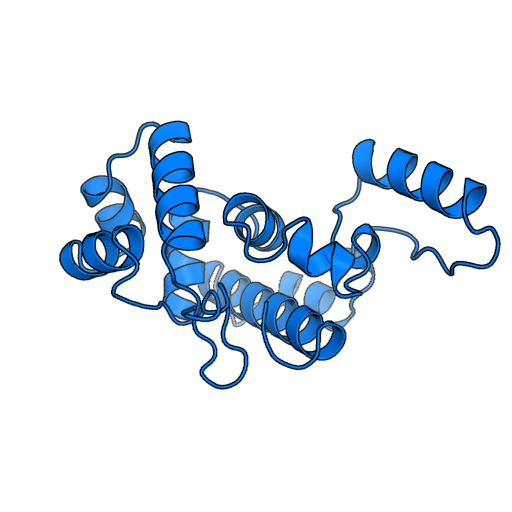PRO A N 1
ATOM 683 C CA . PRO A 1 96 ? 12.166 -5.075 -8.351 1.00 75.69 96 PRO A CA 1
ATOM 684 C C . PRO A 1 96 ? 13.332 -4.556 -7.500 1.00 75.69 96 PRO A C 1
ATOM 686 O O . PRO A 1 96 ? 13.133 -4.188 -6.341 1.00 75.69 96 PRO A O 1
ATOM 689 N N . LEU A 1 97 ? 14.544 -4.430 -8.057 1.00 77.62 97 LEU A N 1
ATOM 690 C CA . LEU A 1 97 ? 15.684 -3.833 -7.358 1.00 77.62 97 LEU A CA 1
ATOM 691 C C . LEU A 1 97 ? 15.530 -2.330 -7.167 1.00 77.62 97 LEU A C 1
ATOM 693 O O . LEU A 1 97 ? 16.266 -1.745 -6.374 1.00 77.62 97 LEU A O 1
ATOM 697 N N . TYR A 1 98 ? 14.592 -1.660 -7.828 1.00 75.69 98 TYR A N 1
ATOM 698 C CA . TYR A 1 98 ? 14.272 -0.299 -7.428 1.00 75.69 98 TYR A CA 1
ATOM 699 C C . TYR A 1 98 ? 13.562 -0.284 -6.067 1.00 75.69 98 TYR A C 1
ATOM 701 O O . TYR A 1 98 ? 13.858 0.581 -5.251 1.00 75.69 98 TYR A O 1
ATOM 709 N N . PHE A 1 99 ? 12.713 -1.272 -5.790 1.00 80.25 99 PHE A N 1
ATOM 710 C CA . PHE A 1 99 ? 11.793 -1.304 -4.650 1.00 80.25 99 PHE A CA 1
ATOM 711 C C . PHE A 1 99 ? 12.267 -2.174 -3.475 1.00 80.25 99 PHE A C 1
ATOM 713 O O . PHE A 1 99 ? 11.779 -2.017 -2.362 1.00 80.25 99 PHE A O 1
ATOM 720 N N . LEU A 1 100 ? 13.240 -3.065 -3.675 1.00 81.12 100 LEU A N 1
ATOM 721 C CA . LEU A 1 100 ? 13.741 -3.929 -2.604 1.00 81.12 100 LEU A CA 1
ATOM 722 C C . LEU A 1 100 ? 14.535 -3.149 -1.535 1.00 81.12 100 LEU A C 1
ATOM 724 O O . LEU A 1 100 ? 15.466 -2.415 -1.888 1.00 81.12 100 LEU A O 1
ATOM 728 N N . PRO A 1 101 ? 14.241 -3.340 -0.235 1.00 79.81 101 PRO A N 1
ATOM 729 C CA . PRO A 1 101 ? 15.031 -2.735 0.829 1.00 79.81 101 PRO A CA 1
ATOM 730 C C . PRO A 1 101 ? 16.440 -3.334 0.902 1.00 79.81 101 PRO A C 1
ATOM 732 O O . PRO A 1 101 ? 16.700 -4.415 0.368 1.00 79.81 101 PRO A O 1
ATOM 735 N N . ASP A 1 102 ? 17.358 -2.650 1.586 1.00 82.44 102 ASP A N 1
ATOM 736 C CA . ASP A 1 102 ? 18.697 -3.202 1.832 1.00 82.44 102 ASP A CA 1
ATOM 737 C C . ASP A 1 102 ? 18.627 -4.522 2.617 1.00 82.44 102 ASP A C 1
ATOM 739 O O . ASP A 1 102 ? 17.865 -4.659 3.576 1.00 82.44 102 ASP A O 1
ATOM 743 N N . GLY A 1 103 ? 19.453 -5.492 2.221 1.00 83.25 103 GLY A N 1
ATOM 744 C CA . GLY A 1 103 ? 19.538 -6.801 2.865 1.00 83.25 103 GLY A CA 1
ATOM 745 C C . GLY A 1 103 ? 20.025 -7.898 1.921 1.00 83.25 103 GLY A C 1
ATOM 746 O O . GLY A 1 103 ? 20.319 -7.646 0.750 1.00 83.25 103 GLY A O 1
ATOM 747 N N . GLN A 1 104 ? 20.079 -9.128 2.437 1.00 84.75 104 GLN A N 1
ATOM 748 C CA . GLN A 1 104 ? 20.581 -10.295 1.704 1.00 84.75 104 GLN A CA 1
ATOM 749 C C . GLN A 1 104 ? 19.797 -10.549 0.407 1.00 84.75 104 GLN A C 1
ATOM 751 O O . GLN A 1 104 ? 20.391 -10.709 -0.650 1.00 84.75 104 GLN A O 1
ATOM 756 N N . ILE A 1 105 ? 18.462 -10.463 0.457 1.00 82.06 105 ILE A N 1
ATOM 757 C CA . ILE A 1 105 ? 17.596 -10.673 -0.717 1.00 82.06 105 ILE A CA 1
ATOM 758 C C . ILE A 1 105 ? 17.943 -9.694 -1.848 1.00 82.06 105 ILE A C 1
ATOM 760 O O . ILE A 1 105 ? 18.080 -10.100 -2.999 1.00 82.06 105 ILE A O 1
ATOM 764 N N . ARG A 1 106 ? 18.131 -8.404 -1.533 1.00 84.31 106 ARG A N 1
ATOM 765 C CA . ARG A 1 106 ? 18.539 -7.395 -2.522 1.00 84.31 106 ARG A CA 1
ATOM 766 C C . ARG A 1 106 ? 19.932 -7.686 -3.065 1.00 84.31 106 ARG A C 1
ATOM 768 O O . ARG A 1 106 ? 20.162 -7.544 -4.264 1.00 84.31 106 ARG A O 1
ATOM 775 N N . HIS A 1 107 ? 20.862 -8.039 -2.181 1.00 83.62 107 HIS A N 1
ATOM 776 C CA . HIS A 1 107 ? 22.233 -8.355 -2.556 1.00 83.62 107 HIS A CA 1
ATOM 777 C C . HIS A 1 107 ? 22.281 -9.495 -3.581 1.00 83.62 107 HIS A C 1
ATOM 779 O O . HIS A 1 107 ? 22.908 -9.343 -4.631 1.00 83.62 107 HIS A O 1
ATOM 785 N N . ASP A 1 108 ? 21.550 -10.574 -3.317 1.00 84.88 108 ASP A N 1
ATOM 786 C CA . ASP A 1 108 ? 21.527 -11.764 -4.164 1.00 84.88 108 ASP A CA 1
ATOM 787 C C . ASP A 1 108 ? 20.776 -11.505 -5.472 1.00 84.88 108 ASP A C 1
ATOM 789 O O . ASP A 1 108 ? 21.283 -11.824 -6.548 1.00 84.88 108 ASP A O 1
ATOM 793 N N . ALA A 1 109 ? 19.632 -10.813 -5.413 1.00 83.12 109 ALA A N 1
ATOM 794 C CA . ALA A 1 109 ? 18.897 -10.393 -6.606 1.00 83.12 109 ALA A CA 1
ATOM 795 C C . ALA A 1 109 ? 19.745 -9.489 -7.520 1.00 83.12 109 ALA A C 1
ATOM 797 O O . ALA A 1 109 ? 19.699 -9.620 -8.743 1.00 83.12 109 ALA A O 1
ATOM 798 N N . ARG A 1 110 ? 20.579 -8.608 -6.949 1.00 84.75 110 ARG A N 1
ATOM 799 C CA . ARG A 1 110 ? 21.529 -7.788 -7.716 1.00 84.75 110 ARG A CA 1
ATOM 800 C C . ARG A 1 110 ? 22.588 -8.631 -8.413 1.00 84.75 110 ARG A C 1
ATOM 802 O O . ARG A 1 110 ? 22.901 -8.334 -9.564 1.00 84.75 110 ARG A O 1
ATOM 809 N N . ILE A 1 111 ? 23.181 -9.605 -7.720 1.00 84.56 111 ILE A N 1
ATOM 810 C CA . ILE A 1 111 ? 24.183 -10.496 -8.324 1.00 84.56 111 ILE A CA 1
ATOM 811 C C . ILE A 1 111 ? 23.548 -11.228 -9.502 1.00 84.56 111 ILE A C 1
ATOM 813 O O . ILE A 1 111 ? 24.032 -11.111 -10.624 1.00 84.56 111 ILE A O 1
ATOM 817 N N . TYR A 1 112 ? 22.399 -11.853 -9.264 1.00 84.06 112 TYR A N 1
ATOM 818 C CA . TYR A 1 112 ? 21.656 -12.593 -10.273 1.00 84.06 112 TYR A CA 1
ATOM 819 C C . TYR A 1 112 ? 21.294 -11.739 -11.501 1.00 84.06 112 TYR A C 1
ATOM 821 O O . TYR A 1 112 ? 21.516 -12.147 -12.640 1.00 84.06 112 TYR A O 1
ATOM 829 N N . MET A 1 113 ? 20.804 -10.509 -11.302 1.00 81.75 113 MET A N 1
ATOM 830 C CA . MET A 1 113 ? 20.469 -9.620 -12.423 1.00 81.75 113 MET A CA 1
ATOM 831 C C . MET A 1 113 ? 21.700 -9.184 -13.228 1.00 81.75 113 MET A C 1
ATOM 833 O O . MET A 1 113 ? 21.600 -9.054 -14.447 1.00 81.75 113 MET A O 1
ATOM 837 N N . ARG A 1 114 ? 22.865 -9.006 -12.587 1.00 83.25 114 ARG A N 1
ATOM 838 C CA . ARG A 1 114 ? 24.131 -8.728 -13.293 1.00 83.25 114 ARG A CA 1
ATOM 839 C C . ARG A 1 114 ? 24.636 -9.938 -14.077 1.00 83.25 114 ARG A C 1
ATOM 841 O O . ARG A 1 114 ? 25.232 -9.747 -15.131 1.00 83.25 114 ARG A O 1
ATOM 848 N N . GLU A 1 115 ? 24.405 -11.153 -13.586 1.00 85.94 115 GLU A N 1
ATOM 849 C CA . GLU A 1 115 ? 24.760 -12.388 -14.296 1.00 85.94 115 GLU A CA 1
ATOM 850 C C . GLU A 1 115 ? 23.893 -12.594 -15.543 1.00 85.94 115 GLU A C 1
ATOM 852 O O . GLU A 1 115 ? 24.416 -12.913 -16.609 1.00 85.94 115 GLU A O 1
ATOM 857 N N . ILE A 1 116 ? 22.581 -12.356 -15.437 1.00 83.44 116 ILE A N 1
ATOM 858 C CA . ILE A 1 116 ? 21.646 -12.505 -16.564 1.00 83.44 116 ILE A CA 1
ATOM 859 C C . ILE A 1 116 ? 21.812 -11.393 -17.594 1.00 83.44 116 ILE A C 1
ATOM 861 O O . ILE A 1 116 ? 21.770 -11.644 -18.798 1.00 83.44 116 ILE A O 1
ATOM 865 N N . ASN A 1 117 ? 21.969 -10.152 -17.136 1.00 81.12 117 ASN A N 1
ATOM 866 C CA . ASN A 1 117 ? 22.128 -9.001 -18.007 1.00 81.12 117 ASN A CA 1
ATOM 867 C C . ASN A 1 117 ? 23.217 -8.066 -17.458 1.00 81.12 117 ASN A C 1
ATOM 869 O O . ASN A 1 117 ? 22.915 -7.117 -16.730 1.00 81.12 117 ASN A O 1
ATOM 873 N N . PRO A 1 118 ? 24.485 -8.264 -17.864 1.00 80.38 118 PRO A N 1
ATOM 874 C CA . PRO A 1 118 ? 25.612 -7.457 -17.391 1.00 80.38 118 PRO A CA 1
ATOM 875 C C . PRO A 1 118 ? 25.504 -5.962 -17.710 1.00 80.38 118 PRO A C 1
ATOM 877 O O . PRO A 1 118 ? 26.199 -5.149 -17.105 1.00 80.38 118 PRO A O 1
ATOM 880 N N . ARG A 1 119 ? 24.659 -5.590 -18.681 1.00 81.19 119 ARG A N 1
ATOM 881 C CA . ARG A 1 119 ? 24.419 -4.196 -19.077 1.00 81.19 119 ARG A CA 1
ATOM 882 C C . ARG A 1 119 ? 23.237 -3.565 -18.341 1.00 81.19 119 ARG A C 1
ATOM 884 O O . ARG A 1 119 ? 23.021 -2.366 -18.498 1.00 81.19 119 ARG A O 1
ATOM 891 N N . HIS A 1 120 ? 22.477 -4.337 -17.560 1.00 78.19 120 HIS A N 1
ATOM 892 C CA . HIS A 1 120 ? 21.390 -3.798 -16.750 1.00 78.19 120 HIS A CA 1
ATOM 893 C C . HIS A 1 120 ? 21.963 -2.897 -15.659 1.00 78.19 120 HIS A C 1
ATOM 895 O O . HIS A 1 120 ? 22.783 -3.321 -14.840 1.00 78.19 120 HIS A O 1
ATOM 901 N N . ALA A 1 121 ? 21.536 -1.638 -15.647 1.00 78.19 121 ALA A N 1
ATOM 902 C CA . ALA A 1 121 ? 21.956 -0.685 -14.635 1.00 78.19 121 ALA A CA 1
ATOM 903 C C . ALA A 1 121 ? 21.288 -1.040 -13.302 1.00 78.19 121 ALA A C 1
ATOM 905 O O . ALA A 1 121 ? 20.143 -0.677 -13.057 1.00 78.19 121 ALA A O 1
ATOM 906 N N . VAL A 1 122 ? 22.006 -1.758 -12.4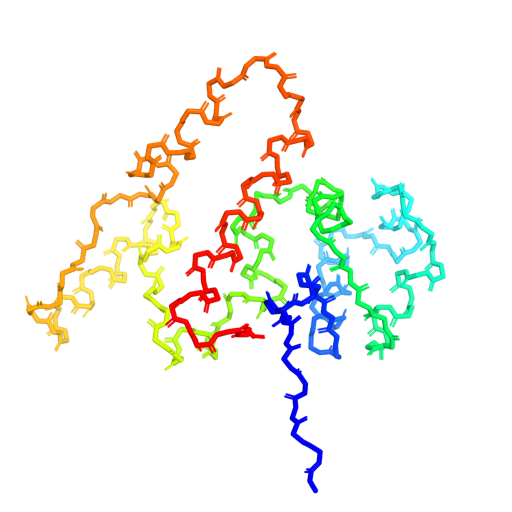36 1.00 75.12 122 VAL A N 1
ATOM 907 C CA . VAL A 1 122 ? 21.485 -2.134 -11.119 1.00 75.12 122 VAL A CA 1
ATOM 908 C C . VAL A 1 122 ? 21.702 -1.002 -10.105 1.00 75.12 122 VAL A C 1
ATOM 910 O O . VAL A 1 122 ? 22.860 -0.706 -9.793 1.00 75.12 122 VAL A O 1
ATOM 913 N N . PRO A 1 123 ? 20.637 -0.408 -9.529 1.00 76.88 123 PRO A N 1
ATOM 914 C CA . PRO A 1 123 ? 20.768 0.675 -8.556 1.00 76.88 123 PRO A CA 1
ATOM 915 C C . PRO A 1 123 ? 21.459 0.231 -7.256 1.00 76.88 123 PRO A C 1
ATOM 917 O O . PRO A 1 123 ? 21.172 -0.845 -6.718 1.00 76.88 123 PRO A O 1
ATOM 920 N N . GLU A 1 124 ? 22.320 1.083 -6.694 1.00 74.06 124 GLU A N 1
ATOM 921 C CA . GLU A 1 124 ? 23.028 0.791 -5.440 1.00 74.06 124 GLU A CA 1
ATOM 922 C C . GLU A 1 124 ? 22.264 1.263 -4.196 1.00 74.06 124 GLU A C 1
ATOM 924 O O . GLU A 1 124 ? 22.089 2.456 -3.972 1.00 74.06 124 GLU A O 1
ATOM 929 N N . GLY A 1 125 ? 21.855 0.314 -3.352 1.00 72.69 125 GLY A N 1
ATOM 930 C CA . GLY A 1 125 ? 21.192 0.589 -2.074 1.00 72.69 125 GLY A CA 1
ATOM 931 C C . GLY A 1 125 ? 19.671 0.790 -2.138 1.00 72.69 125 GLY A C 1
ATOM 932 O O . GLY A 1 125 ? 19.068 0.911 -3.209 1.00 72.69 125 GLY A O 1
ATOM 933 N N . ASP A 1 126 ? 19.051 0.805 -0.961 1.00 77.44 126 ASP A N 1
ATOM 934 C CA . ASP A 1 126 ? 17.616 1.019 -0.737 1.00 77.44 126 ASP A CA 1
ATOM 935 C C . ASP A 1 126 ? 17.124 2.341 -1.361 1.00 77.44 126 ASP A C 1
ATOM 937 O O . ASP A 1 126 ? 17.787 3.380 -1.292 1.00 77.44 126 ASP A O 1
ATOM 941 N N . MET A 1 127 ? 15.937 2.328 -1.968 1.00 78.44 127 MET A N 1
ATOM 942 C CA . MET A 1 127 ? 15.313 3.530 -2.531 1.00 78.44 127 MET A CA 1
ATOM 943 C C . MET A 1 127 ? 15.115 4.644 -1.510 1.00 78.44 127 MET A C 1
ATOM 945 O O . MET A 1 127 ? 15.279 5.805 -1.865 1.00 78.44 127 MET A O 1
ATOM 949 N N . THR A 1 128 ? 14.792 4.318 -0.261 1.00 73.75 128 THR A N 1
ATOM 950 C CA . THR A 1 128 ? 14.622 5.314 0.807 1.00 73.75 128 THR A CA 1
ATOM 951 C C . THR A 1 128 ? 15.913 6.094 1.075 1.00 73.75 128 THR A C 1
ATOM 953 O O . THR A 1 128 ? 15.861 7.244 1.500 1.00 73.75 128 THR A O 1
ATOM 956 N N . LYS A 1 129 ? 17.079 5.513 0.750 1.00 77.88 129 LYS A N 1
ATOM 957 C CA . LYS A 1 129 ? 18.390 6.180 0.808 1.00 77.88 129 LYS A CA 1
ATOM 958 C C . LYS A 1 129 ? 18.742 6.908 -0.486 1.00 77.88 129 LYS A C 1
ATOM 960 O O . LYS A 1 129 ? 19.378 7.958 -0.443 1.00 77.88 129 LYS A O 1
ATOM 965 N N . ARG A 1 130 ? 18.366 6.338 -1.635 1.00 81.62 130 ARG A N 1
ATOM 966 C CA . ARG A 1 130 ? 18.686 6.881 -2.965 1.00 81.62 130 ARG A CA 1
ATOM 967 C C . ARG A 1 130 ? 17.773 8.024 -3.400 1.00 81.62 130 ARG A C 1
ATOM 969 O O . ARG A 1 130 ? 18.214 8.873 -4.164 1.00 81.62 130 ARG A O 1
ATOM 976 N N . SER A 1 131 ? 16.508 8.012 -2.986 1.00 84.81 131 SER A N 1
ATOM 977 C CA . SER A 1 131 ? 15.511 9.013 -3.362 1.00 84.81 131 SER A CA 1
ATOM 978 C C . SER A 1 131 ? 15.653 10.237 -2.457 1.00 84.81 131 SER A C 1
ATOM 980 O O . SER A 1 131 ? 15.365 10.131 -1.262 1.00 84.81 131 SER A O 1
ATOM 982 N N . PRO A 1 132 ? 16.048 11.410 -2.993 1.00 86.88 132 PRO A N 1
ATOM 983 C CA . PRO A 1 132 ? 16.139 12.628 -2.194 1.00 86.88 132 PRO A CA 1
ATOM 984 C C . PRO A 1 132 ? 14.801 12.983 -1.543 1.00 86.88 132 PRO A C 1
ATOM 986 O O . PRO A 1 132 ? 14.779 13.402 -0.393 1.00 86.88 132 PRO A O 1
ATOM 989 N N . ALA A 1 133 ? 13.688 12.739 -2.244 1.00 87.62 133 ALA A N 1
ATOM 990 C CA . ALA A 1 133 ? 12.346 13.003 -1.736 1.00 87.62 133 ALA A CA 1
ATOM 991 C C . ALA A 1 133 ? 12.023 12.161 -0.491 1.00 87.62 133 ALA A C 1
ATOM 993 O O . ALA A 1 133 ? 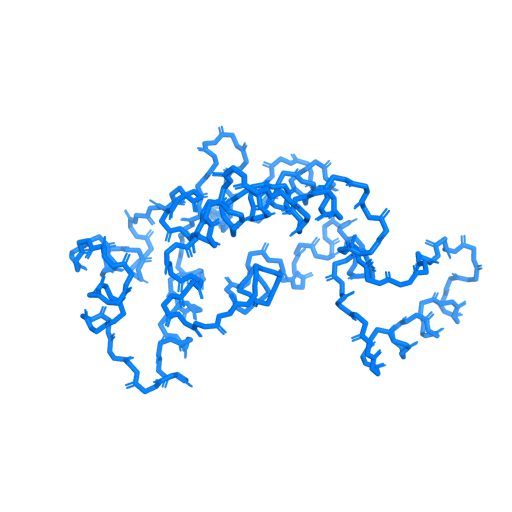11.603 12.706 0.525 1.00 87.62 133 ALA A O 1
ATOM 994 N N . LEU A 1 134 ? 12.265 10.845 -0.545 1.00 88.62 134 LEU A N 1
ATOM 995 C CA . LEU A 1 134 ? 12.008 9.961 0.599 1.00 88.62 134 LEU A CA 1
ATOM 996 C C . LEU A 1 134 ? 12.983 10.214 1.752 1.00 88.62 134 LEU A C 1
ATOM 998 O O . LEU A 1 134 ? 12.594 10.138 2.915 1.00 88.62 134 LEU A O 1
ATOM 1002 N N . LYS A 1 135 ? 14.234 10.569 1.442 1.00 88.00 135 LYS A N 1
ATOM 1003 C CA . LYS A 1 135 ? 15.207 10.962 2.461 1.00 88.00 135 LYS A CA 1
ATOM 1004 C C . LYS A 1 135 ? 14.741 12.209 3.218 1.00 88.00 135 LYS A C 1
ATOM 1006 O O . LYS A 1 135 ? 14.686 12.183 4.444 1.00 88.00 135 LYS A O 1
ATOM 1011 N N . THR A 1 136 ? 14.361 13.268 2.500 1.00 90.19 136 THR A N 1
ATOM 1012 C CA . THR A 1 136 ? 13.842 14.503 3.106 1.00 90.19 136 THR A CA 1
ATOM 1013 C C . THR A 1 136 ? 12.571 14.243 3.910 1.00 90.19 136 THR A C 1
ATOM 1015 O O . THR A 1 136 ? 12.424 14.787 4.997 1.00 90.19 136 THR A O 1
ATOM 1018 N N . LEU A 1 137 ? 11.688 13.361 3.435 1.00 91.69 137 LEU A N 1
ATOM 1019 C CA . LEU A 1 137 ? 10.481 12.973 4.166 1.00 91.69 137 LEU A CA 1
ATOM 1020 C C . LEU A 1 137 ? 10.788 12.341 5.534 1.00 91.69 137 LEU A C 1
ATOM 1022 O O . LEU A 1 137 ? 10.088 12.600 6.513 1.00 91.69 137 LEU A O 1
ATOM 1026 N N . GLY A 1 138 ? 11.847 11.531 5.622 1.00 86.06 138 GLY A N 1
ATOM 1027 C CA . GLY A 1 138 ? 12.301 10.961 6.893 1.00 86.06 138 GLY A CA 1
ATOM 1028 C C . GLY A 1 138 ? 12.696 12.038 7.910 1.00 86.06 138 GLY A C 1
ATOM 1029 O O . GLY A 1 138 ? 12.347 11.931 9.088 1.00 86.06 138 GLY A O 1
ATOM 1030 N N . GLU A 1 139 ? 13.355 13.093 7.432 1.00 90.06 139 GLU A N 1
ATOM 1031 C CA . GLU A 1 139 ? 13.856 14.232 8.215 1.00 90.06 139 GLU A CA 1
ATOM 1032 C C . GLU A 1 139 ? 12.789 15.314 8.482 1.00 90.06 139 GLU A C 1
ATOM 1034 O O . GLU A 1 139 ? 13.011 16.199 9.306 1.00 90.06 139 GLU A O 1
ATOM 1039 N N . ASP A 1 140 ? 11.626 15.238 7.826 1.00 91.00 140 ASP A N 1
ATOM 1040 C CA . ASP A 1 140 ? 10.549 16.223 7.948 1.00 91.00 140 ASP A CA 1
ATOM 1041 C C . ASP A 1 140 ? 10.009 16.316 9.388 1.00 91.00 140 ASP A C 1
ATOM 1043 O O . ASP A 1 140 ? 9.808 15.307 10.065 1.00 91.00 140 ASP A O 1
ATOM 1047 N N . THR A 1 141 ? 9.777 17.530 9.882 1.00 94.31 141 THR A N 1
ATOM 1048 C CA . THR A 1 141 ? 9.288 17.773 11.252 1.00 94.31 141 THR A CA 1
ATOM 1049 C C . THR A 1 141 ? 7.856 18.297 11.299 1.00 94.31 141 THR A C 1
ATOM 1051 O O . THR A 1 141 ? 7.313 18.475 12.388 1.00 94.31 141 THR A O 1
ATOM 1054 N N . VAL A 1 142 ? 7.246 18.550 10.140 1.00 97.00 142 VAL A N 1
ATOM 1055 C CA . VAL A 1 142 ? 5.888 19.090 10.018 1.00 97.00 142 VAL A CA 1
ATOM 1056 C C . VAL A 1 142 ? 4.864 17.957 10.036 1.00 97.00 142 VAL A C 1
ATOM 1058 O O . VAL A 1 142 ? 3.812 18.083 10.661 1.00 97.00 142 VAL A O 1
ATOM 1061 N N . LEU A 1 143 ? 5.171 16.848 9.365 1.00 96.19 143 LEU A N 1
ATOM 1062 C CA . LEU A 1 143 ? 4.320 15.672 9.272 1.00 96.19 143 LEU A CA 1
ATOM 1063 C C . LEU A 1 143 ? 4.532 14.733 10.460 1.00 96.19 143 LEU A C 1
ATOM 1065 O O . LEU A 1 143 ? 5.659 14.411 10.848 1.00 96.19 143 LEU A O 1
ATOM 1069 N N . ASP A 1 144 ? 3.422 14.221 10.988 1.00 95.62 144 ASP A N 1
ATOM 1070 C CA . ASP A 1 144 ? 3.449 13.118 11.938 1.00 95.62 144 ASP A CA 1
ATOM 1071 C C . ASP A 1 144 ? 3.803 11.783 11.248 1.00 95.62 144 ASP A C 1
ATOM 1073 O O . ASP A 1 144 ? 4.011 11.694 10.034 1.00 95.62 144 ASP A O 1
ATOM 1077 N N . ALA A 1 145 ? 3.886 10.707 12.033 1.00 94.12 145 ALA A N 1
ATOM 1078 C CA . ALA A 1 145 ? 4.247 9.394 11.509 1.00 94.12 145 ALA A CA 1
ATOM 1079 C C . ALA A 1 145 ? 3.251 8.859 10.462 1.00 94.12 145 ALA A C 1
ATOM 1081 O O . ALA A 1 145 ? 3.669 8.161 9.539 1.00 94.12 145 ALA A O 1
ATOM 1082 N N . LEU A 1 146 ? 1.953 9.166 10.589 1.00 96.56 146 LEU A N 1
ATOM 1083 C CA . LEU A 1 146 ? 0.943 8.706 9.635 1.00 96.56 146 LEU A CA 1
ATOM 1084 C C . LEU A 1 146 ? 1.026 9.505 8.329 1.00 96.56 146 LEU A C 1
ATOM 1086 O O . LEU A 1 146 ? 1.000 8.905 7.259 1.00 96.56 146 LEU A O 1
ATOM 1090 N N . GLY A 1 147 ? 1.190 10.826 8.411 1.00 96.62 147 GLY A N 1
ATOM 1091 C CA . GLY A 1 147 ? 1.365 11.699 7.254 1.00 96.62 147 GLY A CA 1
ATOM 1092 C C . GLY A 1 147 ? 2.612 11.339 6.450 1.00 96.62 147 GLY A C 1
ATOM 1093 O O . GLY A 1 147 ? 2.547 11.237 5.226 1.00 96.62 147 GLY A O 1
ATOM 1094 N N . LYS A 1 148 ? 3.732 11.038 7.120 1.00 95.44 148 LYS A N 1
ATOM 1095 C CA . LYS A 1 148 ? 4.935 10.521 6.444 1.00 95.44 148 LYS A CA 1
ATOM 1096 C C . LYS A 1 148 ? 4.661 9.210 5.712 1.00 95.44 148 LYS A C 1
ATOM 1098 O O . LYS A 1 148 ? 5.059 9.047 4.563 1.00 95.44 148 LYS A O 1
ATOM 1103 N N . LEU A 1 149 ? 3.946 8.293 6.359 1.00 95.69 149 LEU A N 1
ATOM 1104 C CA . LEU A 1 149 ? 3.588 7.002 5.778 1.00 95.69 149 LEU A CA 1
ATOM 1105 C C . LEU A 1 149 ? 2.698 7.174 4.533 1.00 95.69 149 LEU A C 1
ATOM 1107 O O . LEU A 1 149 ? 2.923 6.511 3.520 1.00 95.69 149 LEU A O 1
ATOM 1111 N N . GLU A 1 150 ? 1.727 8.087 4.582 1.00 96.69 150 GLU A N 1
ATOM 1112 C CA . GLU A 1 150 ? 0.847 8.418 3.456 1.00 96.69 150 GLU A CA 1
ATOM 1113 C C . GLU A 1 150 ? 1.623 8.977 2.256 1.00 96.69 150 GLU A C 1
ATOM 1115 O O . GLU A 1 150 ? 1.451 8.494 1.135 1.00 96.69 150 GLU A O 1
ATOM 1120 N N . VAL A 1 151 ? 2.518 9.944 2.487 1.00 95.56 151 VAL A N 1
ATOM 1121 C CA . VAL A 1 151 ? 3.339 10.547 1.424 1.00 95.56 151 VAL A CA 1
ATOM 1122 C C . VAL A 1 151 ? 4.283 9.517 0.803 1.00 95.56 151 VAL A C 1
ATOM 1124 O O . VAL A 1 151 ? 4.424 9.475 -0.422 1.00 95.56 151 VAL A O 1
ATOM 1127 N N . GLU A 1 152 ? 4.896 8.653 1.615 1.00 94.75 152 GLU A N 1
ATOM 1128 C CA . GLU A 1 152 ? 5.749 7.576 1.110 1.00 94.75 152 GLU A CA 1
ATOM 1129 C C . GLU A 1 152 ? 4.943 6.597 0.243 1.00 94.75 152 GLU A C 1
ATOM 1131 O O . GLU A 1 152 ? 5.346 6.315 -0.885 1.00 94.75 152 GLU A O 1
ATOM 1136 N N . LEU A 1 153 ? 3.770 6.135 0.698 1.00 95.62 153 LEU A N 1
ATOM 1137 C CA . LEU A 1 153 ? 2.895 5.275 -0.108 1.00 95.62 153 LEU A CA 1
ATOM 1138 C C . LEU A 1 153 ? 2.493 5.939 -1.430 1.00 95.62 153 LEU A C 1
ATOM 1140 O O . LEU A 1 153 ? 2.581 5.299 -2.479 1.00 95.62 153 LEU A O 1
ATOM 1144 N N . ALA A 1 154 ? 2.083 7.210 -1.396 1.00 94.62 154 ALA A N 1
ATOM 1145 C CA . ALA A 1 154 ? 1.704 7.956 -2.592 1.00 94.62 154 ALA A CA 1
ATOM 1146 C C . ALA A 1 154 ? 2.862 8.038 -3.596 1.00 94.62 154 ALA A C 1
ATOM 1148 O O . ALA A 1 154 ? 2.668 7.796 -4.789 1.00 94.62 154 ALA A O 1
ATOM 1149 N N . TYR A 1 155 ? 4.074 8.330 -3.115 1.00 92.06 155 TYR A N 1
ATOM 1150 C CA . TYR A 1 155 ? 5.274 8.379 -3.946 1.00 92.06 155 TYR A CA 1
ATOM 1151 C C . TYR A 1 155 ? 5.564 7.023 -4.598 1.00 92.06 155 TYR A C 1
ATOM 1153 O O . TYR A 1 155 ? 5.757 6.951 -5.812 1.00 92.06 155 TYR A O 1
ATOM 1161 N N . LEU A 1 156 ? 5.558 5.946 -3.806 1.00 91.25 156 LEU A N 1
ATOM 1162 C CA . LEU A 1 156 ? 5.852 4.590 -4.271 1.00 91.25 156 LEU A CA 1
ATOM 1163 C C . LEU A 1 156 ? 4.855 4.121 -5.334 1.00 91.25 156 LEU A C 1
ATOM 1165 O O . LEU A 1 156 ? 5.262 3.663 -6.402 1.00 91.25 156 LEU A O 1
ATOM 1169 N N . LEU A 1 157 ? 3.559 4.284 -5.062 1.00 92.81 157 LEU A N 1
ATOM 1170 C CA . LEU A 1 157 ? 2.490 3.931 -5.994 1.00 92.81 157 LEU A CA 1
ATOM 1171 C C . LEU A 1 157 ? 2.587 4.756 -7.278 1.00 92.81 157 LEU A C 1
ATOM 1173 O O . LEU A 1 157 ? 2.465 4.207 -8.372 1.00 92.81 157 LEU A O 1
ATOM 1177 N N . ARG A 1 158 ? 2.876 6.060 -7.174 1.00 90.94 158 ARG A N 1
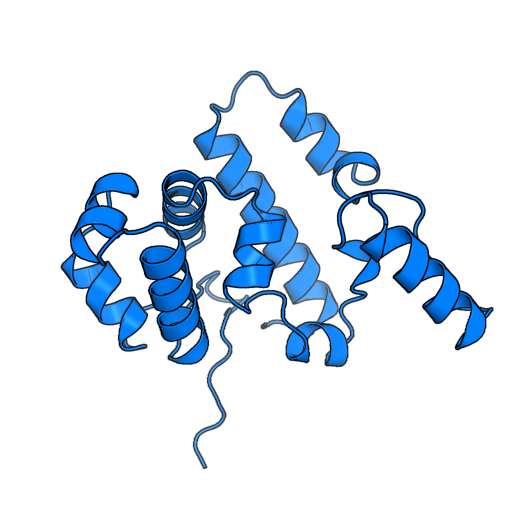ATOM 1178 C CA . ARG A 1 158 ? 3.008 6.921 -8.352 1.00 90.94 158 ARG A CA 1
ATOM 1179 C C . ARG A 1 158 ? 4.211 6.548 -9.214 1.00 90.94 158 ARG A C 1
ATOM 1181 O O . ARG A 1 158 ? 4.069 6.480 -10.434 1.00 90.94 158 ARG A O 1
ATOM 1188 N N . ALA A 1 159 ? 5.361 6.287 -8.597 1.00 88.19 159 ALA A N 1
ATOM 1189 C CA . ALA A 1 159 ? 6.563 5.845 -9.298 1.00 88.19 159 ALA A CA 1
ATOM 1190 C C . ALA A 1 159 ? 6.335 4.499 -10.008 1.00 88.19 159 ALA A C 1
ATOM 1192 O O . ALA A 1 159 ? 6.729 4.327 -11.166 1.00 88.19 159 ALA A O 1
ATOM 1193 N N . ALA A 1 160 ? 5.644 3.566 -9.347 1.00 88.25 160 ALA A N 1
ATOM 1194 C CA . ALA A 1 160 ? 5.313 2.273 -9.932 1.00 88.25 160 ALA A CA 1
ATOM 1195 C C . ALA A 1 160 ? 4.343 2.398 -11.114 1.00 88.25 160 ALA A C 1
ATOM 1197 O O . ALA A 1 160 ? 4.602 1.843 -12.180 1.00 88.25 160 ALA A O 1
ATOM 1198 N N . VAL A 1 161 ? 3.278 3.189 -10.968 1.00 90.06 161 VAL A N 1
ATOM 1199 C CA . VAL A 1 161 ? 2.282 3.449 -12.023 1.00 90.06 161 VAL A CA 1
ATOM 1200 C C . VAL A 1 161 ? 2.915 4.067 -13.271 1.00 90.06 161 VAL A C 1
ATOM 1202 O O . VAL A 1 161 ? 2.593 3.677 -14.392 1.00 90.06 161 VAL A O 1
ATOM 1205 N N . GLN A 1 162 ? 3.839 5.015 -13.096 1.00 86.31 162 GLN A N 1
ATOM 1206 C CA . GLN A 1 162 ? 4.562 5.630 -14.215 1.00 86.31 162 GLN A CA 1
ATOM 1207 C C . GLN A 1 162 ? 5.444 4.629 -14.966 1.00 86.31 162 GLN A C 1
ATOM 1209 O O . GLN A 1 162 ? 5.638 4.775 -16.169 1.00 86.31 162 GLN A O 1
ATOM 1214 N N . SER A 1 163 ? 5.951 3.614 -14.266 1.00 81.00 163 SER A N 1
ATOM 1215 C CA . SER A 1 163 ? 6.832 2.591 -14.837 1.00 81.00 163 SER A CA 1
ATOM 1216 C C . SER A 1 163 ? 6.069 1.460 -15.538 1.00 81.00 163 SER A C 1
ATOM 1218 O O . SER A 1 163 ? 6.655 0.745 -16.341 1.00 81.00 163 SER A O 1
ATOM 1220 N N . THR A 1 164 ? 4.774 1.301 -15.249 1.00 81.19 164 THR A N 1
ATOM 1221 C CA . THR A 1 164 ? 3.929 0.167 -15.685 1.00 81.19 164 THR A CA 1
ATOM 1222 C C . THR A 1 164 ? 2.802 0.569 -16.642 1.00 81.19 164 THR A C 1
ATOM 1224 O O . THR A 1 164 ? 1.990 -0.262 -17.033 1.00 81.19 164 THR A O 1
ATOM 1227 N N . GLY A 1 165 ? 2.748 1.838 -17.059 1.00 78.06 165 GLY A N 1
ATOM 1228 C CA . GLY A 1 165 ? 1.786 2.307 -18.061 1.00 78.06 165 GLY A CA 1
ATOM 1229 C C . GLY A 1 165 ? 0.421 2.742 -17.517 1.00 78.06 165 GLY A C 1
ATOM 1230 O O . GLY A 1 165 ? -0.500 2.906 -18.311 1.00 78.06 165 GLY A O 1
ATOM 1231 N N . GLY A 1 166 ? 0.279 2.990 -16.207 1.00 79.88 166 GLY A N 1
ATOM 1232 C CA . GLY A 1 166 ? -0.903 3.671 -15.651 1.00 79.88 166 GLY A CA 1
ATOM 1233 C C . GLY A 1 166 ? -1.641 2.947 -14.519 1.00 79.88 166 GLY A C 1
ATOM 1234 O O . GLY A 1 166 ? -2.373 3.600 -13.776 1.00 79.88 166 GLY A O 1
ATOM 1235 N N . THR A 1 167 ? -1.433 1.643 -14.336 1.00 80.44 167 THR A N 1
ATOM 1236 C CA . THR A 1 167 ? -2.129 0.807 -13.337 1.00 80.44 167 THR A CA 1
ATOM 1237 C C . THR A 1 167 ? -1.214 -0.306 -12.822 1.00 80.44 167 THR A C 1
ATOM 1239 O O . THR A 1 167 ? -0.265 -0.661 -13.518 1.00 80.44 167 THR A O 1
ATOM 1242 N N . LEU A 1 168 ? -1.501 -0.861 -11.637 1.00 81.25 168 LEU A N 1
ATOM 1243 C CA . LEU A 1 168 ? -0.758 -1.990 -11.045 1.00 81.25 168 LEU A CA 1
ATOM 1244 C C . LEU A 1 168 ? -1.642 -3.221 -10.862 1.00 81.25 168 LEU A C 1
ATOM 1246 O O . LEU A 1 168 ? -2.835 -3.042 -10.512 1.00 81.25 168 LEU A O 1
#

Radius of gyration: 16.38 Å; chains: 1; bounding box: 44×32×35 Å

Secondary structure (DSSP, 8-state):
------SEETTTTEEESHHHHHHHHHHHHTTT--HHHHHHHTT--HHHHHHHHTTS-EEEHHHHHHHHHHTT--HHHHHHHTTTTSHHHHHTT--HHHHPPSSHHHHHHHHHHHHH-TTS----S-HHHH-HHHHHHHH-SSS-HHHHHHHHHHHHHHHHHHHHTSB-